Protein AF-A0A9Q0WS01-F1 (afdb_monomer_lite)

pLDDT: mean 75.44, std 17.49, range [42.41, 93.06]

InterPro domains:
  IPR057649 PUB 62/63, C-terminal [PF23112] (1-48)

Foldseek 3Di:
DQCDDPPDPPVCHPFDWDFPAADPPQWTWTQTDPPRDIDIDGPVRDDDPDPPPDPDDDDPDDPDDDDD

Sequence (68 aa):
MIKGNRRTPEKFVGKEAIITSQCLNGWYLLKIIGSGEDVRLQYRSLRKILSSEAIEDRCASHPIQNNS

Radius of gyration: 14.13 Å; chains: 1; bounding box: 19×40×38 Å

Secondary structure (DSSP, 8-state):
-B---TTS-GGGTT--EEEEEE-GGGEEEEEETTT--EEEEEGGGB-----S--------PPP-----

Organism: NCBI:txid2511006

Structure (mmCIF, N/CA/C/O backbone):
data_AF-A0A9Q0WS01-F1
#
_entry.id   AF-A0A9Q0WS01-F1
#
loop_
_atom_site.group_PDB
_atom_site.id
_atom_site.type_symbol
_atom_site.label_atom_id
_atom_site.label_alt_id
_atom_site.label_comp_id
_atom_site.label_asym_id
_atom_site.label_entity_id
_atom_site.label_seq_id
_atom_site.pdbx_PDB_ins_code
_atom_site.Cartn_x
_atom_site.Cartn_y
_atom_site.Cartn_z
_atom_site.occupancy
_atom_site.B_iso_or_equiv
_atom_site.auth_seq_id
_atom_site.auth_comp_id
_atom_site.auth_asym_id
_atom_site.auth_atom_id
_atom_site.pdbx_PDB_model_num
ATOM 1 N N . MET A 1 1 ? -5.650 3.373 -3.354 1.00 84.75 1 MET A N 1
ATOM 2 C CA . MET A 1 1 ? -6.587 2.966 -2.286 1.00 84.75 1 MET A CA 1
ATOM 3 C C . MET A 1 1 ? -6.564 1.459 -2.118 1.00 84.75 1 MET A C 1
ATOM 5 O O . MET A 1 1 ? -6.526 0.749 -3.118 1.00 84.75 1 MET A O 1
ATOM 9 N N . ILE A 1 2 ? -6.586 0.952 -0.889 1.00 88.25 2 ILE A N 1
ATOM 10 C CA . ILE A 1 2 ? -6.649 -0.492 -0.634 1.00 88.25 2 ILE A CA 1
ATOM 11 C C . ILE A 1 2 ? -8.115 -0.937 -0.727 1.00 88.25 2 ILE A C 1
ATOM 13 O O . ILE A 1 2 ? -8.935 -0.553 0.102 1.00 88.25 2 ILE A O 1
ATOM 17 N N . LYS A 1 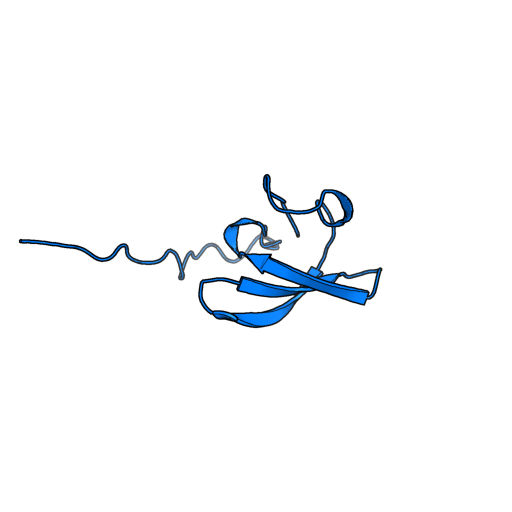3 ? -8.459 -1.722 -1.755 1.00 83.94 3 LYS A N 1
ATOM 18 C CA . LYS A 1 3 ? -9.831 -2.217 -1.979 1.00 83.94 3 LYS A CA 1
ATOM 19 C C . LYS A 1 3 ? -10.157 -3.420 -1.092 1.00 83.94 3 LYS A C 1
ATOM 21 O O . LYS A 1 3 ? -11.309 -3.618 -0.734 1.00 83.94 3 LYS A O 1
ATOM 26 N N . GLY A 1 4 ? -9.137 -4.198 -0.735 1.00 77.19 4 GLY A N 1
ATOM 27 C CA . GLY A 1 4 ? -9.291 -5.401 0.074 1.00 77.19 4 GLY A CA 1
ATOM 28 C C . GLY A 1 4 ? -9.722 -6.634 -0.717 1.00 77.19 4 GLY A C 1
ATOM 29 O O . GLY A 1 4 ? -10.206 -6.558 -1.844 1.00 77.19 4 GLY A O 1
ATOM 30 N N . ASN A 1 5 ? -9.503 -7.797 -0.111 1.00 74.88 5 ASN A N 1
ATOM 31 C CA . ASN A 1 5 ? -10.001 -9.104 -0.533 1.00 74.88 5 ASN A CA 1
ATOM 32 C C . ASN A 1 5 ? -10.137 -10.001 0.714 1.00 74.88 5 ASN A C 1
ATOM 34 O O . ASN A 1 5 ? -9.766 -9.578 1.805 1.00 74.88 5 ASN A O 1
ATOM 38 N N . ARG A 1 6 ? -10.566 -11.264 0.562 1.00 75.25 6 ARG A N 1
ATOM 39 C CA . ARG A 1 6 ? -10.674 -12.231 1.681 1.00 75.25 6 ARG A CA 1
ATOM 40 C C . ARG A 1 6 ? -9.392 -12.429 2.510 1.00 75.25 6 ARG A C 1
ATOM 42 O O . ARG A 1 6 ? -9.467 -12.972 3.602 1.00 75.25 6 ARG A O 1
ATOM 49 N N . ARG A 1 7 ? -8.221 -12.047 1.991 1.00 68.31 7 ARG A N 1
ATOM 50 C CA . ARG A 1 7 ? -6.912 -12.157 2.659 1.00 68.31 7 ARG A CA 1
ATOM 51 C C . ARG A 1 7 ? -6.381 -10.817 3.174 1.00 68.31 7 ARG A C 1
ATOM 53 O O . ARG A 1 7 ? -5.311 -10.787 3.772 1.00 68.31 7 ARG A O 1
ATOM 60 N N . THR A 1 8 ? -7.074 -9.712 2.906 1.00 77.44 8 THR A N 1
ATOM 61 C CA . THR A 1 8 ? -6.657 -8.377 3.335 1.00 77.44 8 THR A CA 1
ATOM 62 C C . THR A 1 8 ? -7.344 -8.067 4.661 1.00 77.44 8 THR A C 1
ATOM 64 O O . THR A 1 8 ? -8.570 -8.112 4.709 1.00 77.44 8 THR A O 1
ATOM 67 N N . PRO A 1 9 ? -6.593 -7.738 5.723 1.00 81.19 9 PRO A N 1
ATOM 68 C CA . PRO A 1 9 ? -7.177 -7.294 6.981 1.00 81.19 9 PRO A CA 1
ATOM 69 C C . PRO A 1 9 ? -8.078 -6.077 6.761 1.00 81.19 9 PRO A C 1
ATOM 71 O O . PRO A 1 9 ? -7.638 -5.096 6.156 1.00 81.19 9 PRO A O 1
ATOM 74 N N . GLU A 1 10 ? -9.300 -6.105 7.295 1.00 83.12 10 GLU A N 1
ATOM 75 C CA . GLU A 1 10 ? -10.261 -4.997 7.164 1.00 83.12 10 GLU A CA 1
ATOM 76 C C . GLU A 1 10 ? -9.708 -3.669 7.691 1.00 83.12 10 GLU A C 1
ATOM 78 O O . GLU A 1 10 ? -10.003 -2.620 7.130 1.00 83.12 10 GLU A O 1
ATOM 83 N N . LYS A 1 11 ? -8.794 -3.711 8.671 1.00 84.56 11 LYS A N 1
ATOM 84 C CA . LYS A 1 11 ? -8.092 -2.524 9.191 1.00 84.56 11 LYS A CA 1
ATOM 85 C C . LYS A 1 11 ? -7.357 -1.699 8.122 1.00 84.56 11 LYS A C 1
ATOM 87 O O . LYS A 1 11 ? -7.136 -0.506 8.319 1.00 84.56 11 LYS A O 1
ATOM 92 N N . PHE A 1 12 ? -6.978 -2.322 7.004 1.00 84.31 12 PHE A N 1
ATOM 93 C CA . PHE A 1 12 ? -6.309 -1.652 5.887 1.00 84.31 12 PHE A CA 1
ATOM 94 C C . PHE A 1 12 ? -7.249 -1.331 4.723 1.00 84.31 12 PHE A C 1
ATOM 96 O O . PHE A 1 12 ? -6.888 -0.543 3.852 1.00 84.31 12 PHE A O 1
ATOM 103 N N . VAL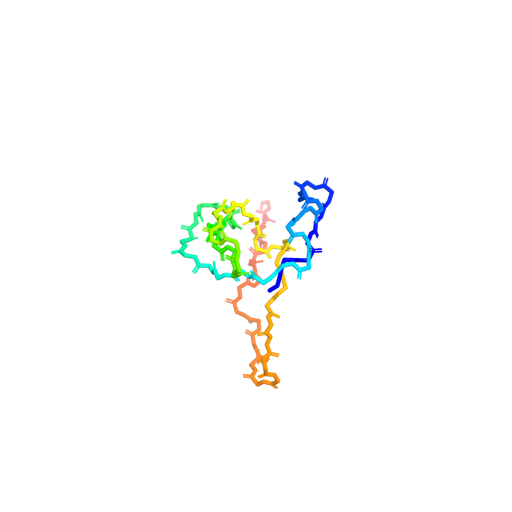 A 1 13 ? -8.438 -1.931 4.672 1.00 87.12 13 VAL A N 1
ATOM 104 C CA . VAL A 1 13 ? -9.402 -1.699 3.592 1.00 87.12 13 VAL A CA 1
ATOM 105 C C . VAL A 1 13 ? -9.947 -0.274 3.688 1.00 87.12 13 VAL A C 1
ATOM 107 O O . VAL A 1 13 ? -10.201 0.239 4.772 1.00 87.12 13 VAL A O 1
ATOM 110 N N . GLY A 1 14 ? -10.058 0.408 2.547 1.00 86.94 14 GLY A N 1
ATOM 111 C CA . GLY A 1 14 ? -10.465 1.814 2.483 1.00 86.94 14 GLY A CA 1
ATOM 112 C C . GLY A 1 14 ? -9.367 2.808 2.871 1.00 86.94 14 GLY A C 1
ATOM 113 O O . GLY A 1 14 ? -9.553 4.007 2.689 1.00 86.94 14 GLY A O 1
ATOM 114 N N . LYS A 1 15 ? -8.201 2.342 3.341 1.00 89.44 15 LYS A N 1
ATOM 115 C CA . LYS A 1 15 ? -7.061 3.218 3.620 1.00 89.44 15 LYS A CA 1
ATOM 116 C C . LYS A 1 15 ? -6.344 3.620 2.335 1.00 89.44 15 LYS A C 1
ATOM 118 O O . LYS A 1 15 ? -6.241 2.867 1.354 1.00 89.44 15 LYS A O 1
ATOM 123 N N . GLU A 1 16 ? -5.810 4.828 2.366 1.00 90.44 16 GLU A N 1
ATOM 124 C CA . GLU A 1 16 ? -4.895 5.321 1.354 1.00 90.44 16 GLU A CA 1
ATOM 125 C C . GLU A 1 16 ? -3.477 4.899 1.705 1.00 90.44 16 GLU A C 1
ATOM 127 O O . GLU A 1 16 ? -3.070 4.886 2.864 1.00 90.44 16 GLU A O 1
ATOM 132 N N . ALA A 1 17 ? -2.731 4.487 0.692 1.00 90.06 17 ALA A N 1
ATOM 133 C CA . ALA A 1 17 ? -1.386 3.987 0.867 1.00 90.06 17 ALA A CA 1
ATOM 134 C C . ALA A 1 17 ? -0.577 4.277 -0.390 1.00 90.06 17 ALA A C 1
ATOM 136 O O . ALA A 1 17 ? -1.113 4.207 -1.503 1.00 90.06 17 ALA A O 1
ATOM 137 N N . ILE A 1 18 ? 0.703 4.576 -0.200 1.00 90.19 18 ILE A N 1
ATOM 138 C CA . ILE A 1 18 ? 1.667 4.756 -1.284 1.00 90.19 18 ILE A CA 1
ATOM 139 C C . ILE A 1 18 ? 2.438 3.462 -1.496 1.00 90.19 18 ILE A C 1
ATOM 141 O O . ILE A 1 18 ? 2.789 2.787 -0.534 1.00 90.19 18 ILE A O 1
ATOM 145 N N . ILE A 1 19 ? 2.714 3.114 -2.749 1.00 90.25 19 ILE A N 1
ATOM 146 C CA . ILE A 1 19 ? 3.601 1.993 -3.061 1.00 90.25 19 ILE A CA 1
ATOM 147 C C . ILE A 1 19 ? 5.033 2.477 -2.846 1.00 90.25 19 ILE A C 1
ATOM 149 O O . ILE A 1 19 ? 5.473 3.409 -3.513 1.00 90.25 19 ILE A O 1
ATOM 153 N N . THR A 1 20 ? 5.747 1.854 -1.915 1.00 91.12 20 THR A N 1
ATOM 154 C CA . THR A 1 20 ? 7.149 2.179 -1.618 1.00 91.12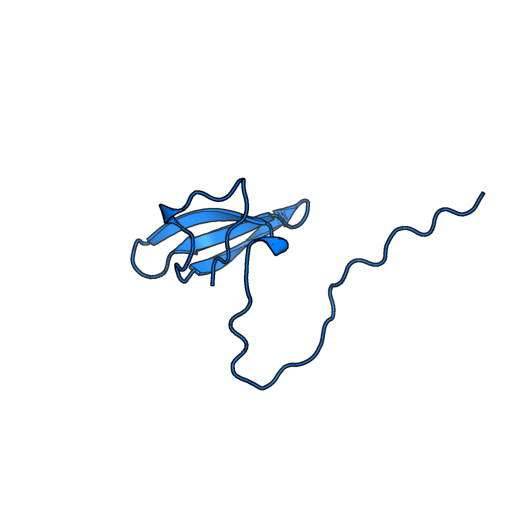 20 THR A CA 1
ATOM 155 C C . THR A 1 20 ? 8.113 1.233 -2.315 1.00 91.12 20 THR A C 1
ATOM 157 O O . THR A 1 20 ? 9.231 1.624 -2.633 1.00 91.12 20 THR A O 1
ATOM 160 N N . SER A 1 21 ? 7.698 -0.010 -2.567 1.00 92.62 21 SER A N 1
ATOM 161 C CA . SER A 1 21 ? 8.542 -0.994 -3.237 1.00 92.62 21 SER A CA 1
ATOM 162 C C . SER A 1 21 ? 7.715 -2.042 -3.976 1.00 92.62 21 SER A C 1
ATOM 164 O O . SER A 1 21 ? 6.633 -2.429 -3.530 1.00 92.62 21 SER A O 1
ATOM 166 N N . GLN A 1 22 ? 8.232 -2.524 -5.104 1.00 91.06 22 GLN A N 1
ATOM 167 C CA . GLN A 1 22 ? 7.655 -3.637 -5.852 1.00 91.06 22 GLN A CA 1
ATOM 168 C C . GLN A 1 22 ? 8.404 -4.924 -5.507 1.00 91.06 22 GLN A C 1
ATOM 170 O O . GLN A 1 22 ? 9.628 -4.987 -5.570 1.00 91.06 22 GLN A O 1
ATOM 175 N N . CYS A 1 23 ? 7.660 -5.963 -5.144 1.00 84.69 23 CYS A N 1
ATOM 176 C CA . CYS A 1 23 ? 8.179 -7.307 -4.918 1.00 84.69 23 CYS A CA 1
ATOM 177 C C . CYS A 1 23 ? 7.814 -8.235 -6.094 1.00 84.69 23 CYS A C 1
ATOM 179 O O . CYS A 1 23 ? 7.137 -7.854 -7.049 1.00 84.69 23 CYS A O 1
ATOM 181 N N . LEU A 1 24 ? 8.233 -9.498 -5.996 1.00 87.56 24 LEU A N 1
ATOM 182 C CA . LEU A 1 24 ? 7.901 -10.546 -6.962 1.00 87.56 24 LEU A CA 1
ATOM 183 C C . LEU A 1 24 ? 6.410 -10.927 -6.917 1.00 87.56 24 LEU A C 1
ATOM 185 O O . LEU A 1 24 ? 5.734 -10.757 -5.900 1.00 87.56 24 LEU A O 1
ATOM 189 N N . ASN A 1 25 ? 5.905 -11.503 -8.012 1.00 84.88 25 ASN A N 1
ATOM 190 C CA . ASN A 1 25 ? 4.547 -12.062 -8.123 1.00 84.88 25 ASN A CA 1
ATOM 191 C C . ASN A 1 25 ? 3.412 -11.055 -7.854 1.00 84.88 25 ASN A C 1
ATOM 193 O O . ASN A 1 25 ? 2.373 -11.404 -7.286 1.00 84.88 25 ASN A O 1
ATOM 197 N N . GLY A 1 26 ? 3.618 -9.790 -8.228 1.00 84.75 26 GLY A N 1
ATOM 198 C CA . GLY A 1 26 ? 2.608 -8.740 -8.087 1.00 84.75 26 GLY A CA 1
ATOM 199 C C . GLY A 1 26 ? 2.328 -8.329 -6.640 1.00 84.75 26 GLY A C 1
ATOM 200 O O . GLY A 1 26 ? 1.276 -7.742 -6.378 1.00 84.75 26 GLY A O 1
ATOM 201 N N . TRP A 1 27 ? 3.231 -8.648 -5.706 1.00 89.88 27 TRP A N 1
ATOM 202 C CA . TRP A 1 27 ? 3.236 -8.093 -4.354 1.00 89.88 27 TRP A CA 1
ATOM 203 C C . TRP A 1 27 ? 3.906 -6.725 -4.339 1.00 89.88 27 TRP A C 1
ATOM 205 O O . TRP A 1 27 ? 4.936 -6.523 -4.972 1.00 89.88 27 TRP A O 1
ATOM 215 N N . TYR A 1 28 ? 3.349 -5.806 -3.565 1.00 91.19 28 TYR A N 1
ATOM 216 C CA . TYR A 1 28 ? 3.871 -4.461 -3.3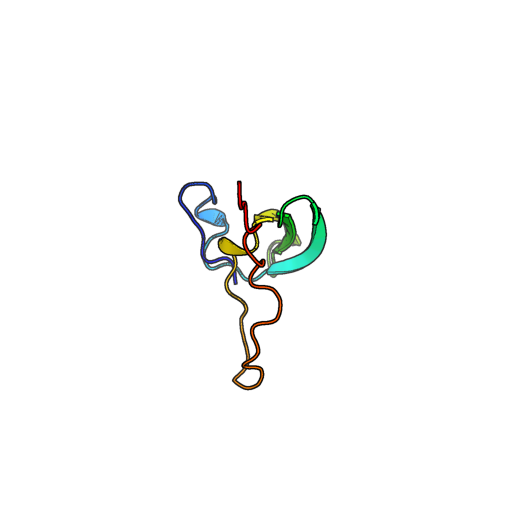82 1.00 91.19 28 TYR A CA 1
ATOM 217 C C . TYR A 1 28 ? 3.959 -4.172 -1.893 1.00 91.19 28 TYR A C 1
ATOM 219 O O . TYR A 1 28 ? 3.066 -4.553 -1.133 1.00 91.19 28 TYR A O 1
ATOM 227 N N . LEU A 1 29 ? 5.040 -3.520 -1.484 1.00 91.56 29 LEU A N 1
ATOM 228 C CA . LEU A 1 29 ? 5.134 -2.890 -0.181 1.00 91.56 29 LEU A CA 1
ATOM 229 C C . LEU A 1 29 ? 4.430 -1.542 -0.276 1.00 91.56 29 LEU A C 1
ATOM 231 O O . LEU A 1 29 ? 4.753 -0.717 -1.135 1.00 91.56 29 LEU A O 1
ATOM 235 N N . LEU A 1 30 ? 3.445 -1.349 0.585 1.00 91.06 30 LEU A N 1
ATOM 236 C CA . LEU A 1 30 ? 2.709 -0.112 0.709 1.00 91.06 30 LEU A CA 1
ATOM 237 C C . LEU A 1 30 ? 2.972 0.511 2.065 1.00 91.06 30 LEU A C 1
ATOM 239 O O . LEU A 1 30 ? 3.078 -0.199 3.057 1.00 91.06 30 LEU A O 1
ATOM 243 N N . LYS A 1 31 ? 2.997 1.838 2.106 1.00 93.06 31 LYS A N 1
ATOM 244 C CA . LYS A 1 31 ? 3.013 2.619 3.338 1.00 93.06 31 LYS A CA 1
ATOM 245 C C . LYS A 1 31 ? 1.684 3.342 3.485 1.00 93.06 31 LYS A C 1
ATOM 247 O O . LYS A 1 31 ? 1.304 4.111 2.599 1.00 93.06 31 LYS A O 1
ATOM 252 N N . ILE A 1 32 ? 0.967 3.070 4.570 1.00 91.44 32 ILE A N 1
ATOM 253 C CA . ILE A 1 32 ? -0.342 3.664 4.848 1.00 91.44 32 ILE A CA 1
ATOM 254 C C . ILE A 1 32 ? -0.178 5.164 5.107 1.00 91.44 32 ILE A C 1
ATOM 256 O O . ILE A 1 32 ? 0.573 5.579 5.994 1.00 91.44 32 ILE A O 1
ATOM 260 N N . ILE A 1 33 ? -0.912 5.979 4.353 1.00 87.75 33 ILE A N 1
ATOM 261 C CA . ILE A 1 33 ? -0.984 7.425 4.555 1.00 87.75 33 ILE A CA 1
ATOM 262 C C . ILE A 1 33 ? -1.848 7.659 5.801 1.00 87.75 33 ILE A C 1
ATOM 264 O O . ILE A 1 33 ? -2.980 7.186 5.884 1.00 87.75 33 ILE A O 1
ATOM 268 N N . GLY A 1 34 ? -1.281 8.314 6.811 1.00 86.69 34 GLY A N 1
ATOM 269 C CA . GLY A 1 34 ? -1.918 8.557 8.109 1.00 86.69 34 GLY A CA 1
ATOM 270 C C . GLY A 1 34 ? -1.266 7.774 9.245 1.00 86.69 34 GLY A C 1
ATOM 271 O O . GLY A 1 34 ? -0.785 8.385 10.188 1.00 86.69 34 GLY A O 1
ATOM 272 N N . SER A 1 35 ? -1.194 6.441 9.142 1.00 86.38 35 SER A N 1
ATOM 273 C CA . SER A 1 35 ? -0.594 5.614 10.206 1.00 86.38 35 SER A CA 1
ATOM 274 C C . SER A 1 35 ? 0.915 5.418 10.054 1.00 86.38 35 SER A C 1
ATOM 276 O O . SER A 1 35 ? 1.588 5.084 11.021 1.00 86.38 35 SER A O 1
ATOM 278 N N . GLY A 1 36 ? 1.454 5.555 8.837 1.00 89.50 36 GLY A N 1
ATOM 279 C CA . GLY A 1 36 ? 2.867 5.300 8.553 1.00 89.50 36 GLY A CA 1
ATOM 280 C C . GLY A 1 36 ? 3.279 3.824 8.568 1.00 89.50 36 GLY A C 1
ATOM 281 O O . GLY A 1 36 ? 4.420 3.543 8.210 1.00 89.50 36 GLY A O 1
ATOM 282 N N . GLU A 1 37 ? 2.370 2.909 8.922 1.00 90.12 37 GLU A N 1
ATOM 283 C CA . GLU A 1 37 ? 2.587 1.460 8.885 1.00 90.12 37 GLU A CA 1
ATOM 284 C C . GLU A 1 37 ? 2.873 0.966 7.466 1.00 90.12 37 GLU A C 1
ATOM 286 O O . GLU A 1 37 ? 2.273 1.429 6.487 1.00 90.12 37 GLU A O 1
ATOM 291 N N . ASP A 1 38 ? 3.756 -0.018 7.367 1.00 90.62 38 ASP A N 1
ATOM 292 C CA . ASP A 1 38 ? 4.016 -0.760 6.147 1.00 90.62 38 ASP A CA 1
ATOM 293 C C . ASP A 1 38 ? 3.168 -2.038 6.061 1.00 90.62 38 ASP A C 1
ATOM 295 O O . ASP A 1 38 ? 2.962 -2.774 7.024 1.00 90.62 38 ASP A O 1
ATOM 299 N N . VAL A 1 39 ? 2.633 -2.305 4.872 1.00 88.25 39 VAL A N 1
ATOM 300 C CA . VAL A 1 39 ? 1.847 -3.504 4.586 1.00 88.25 39 VAL A CA 1
ATOM 301 C C . VAL A 1 39 ? 2.189 -4.026 3.203 1.00 88.25 39 VAL A C 1
ATOM 303 O O . VAL A 1 39 ? 2.332 -3.270 2.245 1.00 88.25 39 VAL A O 1
ATOM 306 N N . ARG A 1 40 ? 2.301 -5.347 3.069 1.00 90.12 40 ARG A N 1
ATOM 307 C CA . ARG A 1 40 ? 2.503 -5.991 1.769 1.00 90.12 40 ARG A CA 1
ATOM 308 C C . ARG A 1 40 ? 1.170 -6.478 1.236 1.00 90.12 40 ARG A C 1
ATOM 310 O O . ARG A 1 40 ? 0.533 -7.316 1.867 1.00 90.12 40 ARG A O 1
ATOM 317 N N . LEU A 1 41 ? 0.757 -5.978 0.074 1.00 89.31 41 LEU A N 1
ATOM 318 C CA . LEU A 1 41 ? -0.474 -6.403 -0.598 1.00 89.31 41 LEU A CA 1
ATOM 319 C C . LEU A 1 41 ? -0.234 -6.636 -2.083 1.00 89.31 41 LEU A C 1
ATOM 321 O O . LEU A 1 41 ? 0.668 -6.064 -2.692 1.00 89.31 41 LEU A O 1
ATOM 325 N N . GLN A 1 42 ? -1.061 -7.493 -2.675 1.00 87.69 42 GLN A N 1
ATOM 326 C CA . GLN A 1 42 ? -1.035 -7.703 -4.116 1.00 87.69 42 GLN A CA 1
ATOM 327 C C . GLN A 1 42 ? -1.735 -6.570 -4.850 1.00 87.69 42 GLN A C 1
ATOM 329 O O . GLN A 1 42 ? -2.756 -6.070 -4.379 1.00 87.69 42 GLN A O 1
ATOM 334 N N . TYR A 1 43 ? -1.251 -6.248 -6.051 1.00 83.56 43 TYR A N 1
ATOM 335 C CA . TYR A 1 43 ? -1.823 -5.192 -6.891 1.00 83.56 43 TYR A CA 1
ATOM 336 C C . TYR A 1 43 ? -3.332 -5.331 -7.105 1.00 83.56 43 TYR A C 1
ATOM 338 O O . TYR A 1 43 ? -4.057 -4.351 -7.019 1.00 83.56 43 TYR A O 1
ATOM 346 N N . ARG A 1 44 ? -3.832 -6.560 -7.281 1.00 83.38 44 ARG A N 1
ATOM 347 C CA . ARG A 1 44 ? -5.273 -6.835 -7.440 1.00 83.38 44 ARG A CA 1
ATOM 348 C C . ARG A 1 44 ? -6.136 -6.476 -6.226 1.00 83.38 44 ARG A C 1
ATOM 350 O O . ARG A 1 44 ? -7.339 -6.292 -6.374 1.00 83.38 44 ARG A O 1
ATOM 357 N N . SER A 1 4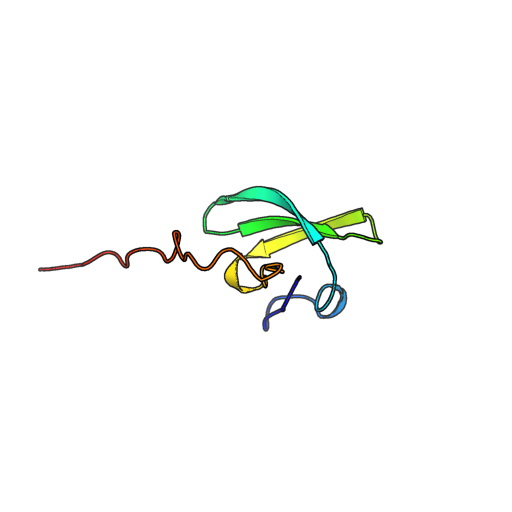5 ? -5.546 -6.394 -5.034 1.00 81.81 45 SER A N 1
ATOM 358 C CA . SER A 1 45 ? -6.227 -5.918 -3.821 1.00 81.81 45 SER A CA 1
ATOM 359 C C . SER A 1 45 ? -6.213 -4.392 -3.711 1.00 81.81 45 SER A C 1
ATOM 361 O O . SER A 1 45 ? -6.825 -3.829 -2.799 1.00 81.81 45 SER A O 1
ATOM 363 N N . LEU A 1 46 ? -5.496 -3.716 -4.608 1.00 84.06 46 LEU A N 1
ATOM 364 C CA . LEU A 1 46 ? -5.374 -2.271 -4.670 1.00 84.06 46 LEU A CA 1
ATOM 365 C C . LEU A 1 46 ? -6.281 -1.731 -5.774 1.00 84.06 46 LEU A C 1
ATOM 367 O O . LEU A 1 46 ? -6.467 -2.331 -6.829 1.00 84.06 46 LEU A O 1
ATOM 371 N N . ARG A 1 47 ? -6.829 -0.546 -5.537 1.00 83.00 47 ARG A N 1
ATOM 372 C CA . ARG A 1 47 ? -7.495 0.272 -6.542 1.00 83.00 47 ARG A CA 1
ATOM 373 C C . ARG A 1 47 ? -6.652 1.518 -6.754 1.00 83.00 47 ARG A C 1
ATOM 375 O O . ARG A 1 47 ? -6.445 2.299 -5.818 1.00 83.00 47 ARG A O 1
ATOM 382 N N . LYS A 1 48 ? -6.150 1.693 -7.974 1.00 77.69 48 LYS A N 1
ATOM 383 C CA . LYS A 1 48 ? -5.467 2.923 -8.376 1.00 77.69 48 LYS A CA 1
ATOM 384 C C . LYS A 1 48 ? -6.484 4.063 -8.291 1.00 77.69 48 LYS A C 1
ATOM 386 O O . LYS A 1 48 ? -7.582 3.948 -8.832 1.00 77.69 48 LYS A O 1
ATOM 391 N N . ILE A 1 49 ? -6.149 5.115 -7.550 1.00 71.00 49 ILE A N 1
ATOM 392 C CA . ILE A 1 49 ? -6.935 6.348 -7.556 1.00 71.00 49 ILE A CA 1
ATOM 393 C C . ILE A 1 49 ? -6.439 7.091 -8.794 1.00 71.00 49 ILE A C 1
ATOM 395 O O . ILE A 1 49 ? -5.373 7.695 -8.768 1.00 71.00 49 ILE A O 1
ATOM 399 N N . LEU A 1 50 ? -7.114 6.883 -9.922 1.00 63.09 50 LEU A N 1
ATOM 400 C CA . LEU A 1 50 ? -6.843 7.626 -11.146 1.00 63.09 50 LEU A CA 1
ATOM 401 C C . LEU A 1 50 ? -7.636 8.928 -11.056 1.00 63.09 50 LEU A C 1
ATOM 403 O O . LEU A 1 50 ? -8.866 8.895 -11.070 1.00 63.09 50 LEU A O 1
ATOM 407 N N . SER A 1 51 ? -6.946 10.061 -10.952 1.00 54.28 51 SER A N 1
ATOM 408 C CA . SER A 1 51 ? -7.548 11.367 -11.214 1.00 54.28 51 SER A CA 1
ATOM 409 C C . SER A 1 51 ? -7.808 11.460 -12.717 1.00 54.28 51 SER A C 1
ATOM 411 O O . SER A 1 51 ? -6.896 11.823 -13.435 1.00 54.28 51 SER A O 1
ATOM 413 N N . SER A 1 52 ? -8.987 11.014 -13.167 1.00 51.41 52 SER A N 1
ATOM 414 C CA . SER A 1 52 ? -9.654 11.152 -14.486 1.00 51.41 52 SER A CA 1
ATOM 415 C C . SER A 1 52 ? -8.880 11.101 -15.828 1.00 51.41 52 SER A C 1
ATOM 417 O O . SER A 1 52 ? -9.532 11.038 -16.864 1.00 51.41 52 SER A O 1
ATOM 419 N N . GLU A 1 53 ? -7.555 11.039 -15.884 1.00 50.78 53 GLU A N 1
ATOM 420 C CA . GLU A 1 53 ? -6.756 11.107 -17.113 1.00 50.78 53 GLU A CA 1
ATOM 421 C C . GLU A 1 53 ? -5.583 10.130 -17.020 1.00 50.78 53 GLU A C 1
ATOM 423 O O . GLU A 1 53 ? -4.458 10.489 -16.701 1.00 50.78 53 GLU A O 1
ATOM 428 N N . ALA A 1 54 ? -5.878 8.846 -17.216 1.00 45.06 54 ALA A N 1
ATOM 429 C CA . ALA A 1 54 ? -4.959 7.848 -17.776 1.00 45.06 54 ALA A CA 1
ATOM 430 C C . ALA A 1 54 ? -5.680 6.497 -17.804 1.00 45.06 54 ALA A C 1
ATOM 432 O O . ALA A 1 54 ? -5.379 5.558 -17.061 1.00 45.06 54 ALA A O 1
ATOM 433 N N . ILE A 1 55 ? -6.683 6.434 -18.670 1.00 57.31 55 ILE A N 1
ATOM 434 C CA . ILE A 1 55 ? -6.978 5.229 -19.436 1.00 57.31 55 ILE A CA 1
ATOM 435 C C . ILE A 1 55 ? -5.706 4.842 -20.204 1.00 57.31 55 ILE A C 1
ATOM 437 O O . ILE A 1 55 ? -5.459 5.362 -21.276 1.00 57.31 55 ILE A O 1
ATOM 441 N N . GLU A 1 56 ? -4.869 3.980 -19.633 1.00 47.25 56 GLU A N 1
ATOM 442 C CA . GLU A 1 56 ? -4.298 2.871 -20.400 1.00 47.25 56 GLU A CA 1
ATOM 443 C C . GLU A 1 56 ? -3.732 1.802 -19.462 1.00 47.25 56 GLU A C 1
ATOM 445 O O . GLU A 1 56 ? -2.720 1.940 -18.769 1.00 47.25 56 GLU A O 1
ATOM 450 N N . ASP A 1 57 ? -4.496 0.721 -19.443 1.00 48.09 57 ASP A N 1
ATOM 451 C CA . ASP A 1 57 ? -4.083 -0.642 -19.201 1.00 48.09 57 ASP A CA 1
ATOM 452 C C . ASP A 1 57 ? -2.767 -0.951 -19.938 1.00 48.09 57 ASP A C 1
ATOM 454 O O . ASP A 1 57 ? -2.739 -1.102 -21.152 1.00 48.09 57 ASP A O 1
ATOM 458 N N . ARG A 1 58 ? -1.642 -1.023 -19.218 1.00 47.78 58 ARG A N 1
ATOM 459 C CA . ARG A 1 58 ? -0.401 -1.577 -19.792 1.00 47.78 58 ARG A CA 1
ATOM 460 C C . ARG A 1 58 ? 0.321 -2.555 -18.882 1.00 47.78 58 ARG A C 1
ATOM 462 O O . ARG A 1 58 ? 1.543 -2.674 -18.909 1.00 47.78 58 ARG A O 1
ATOM 469 N N . CYS A 1 59 ? -0.437 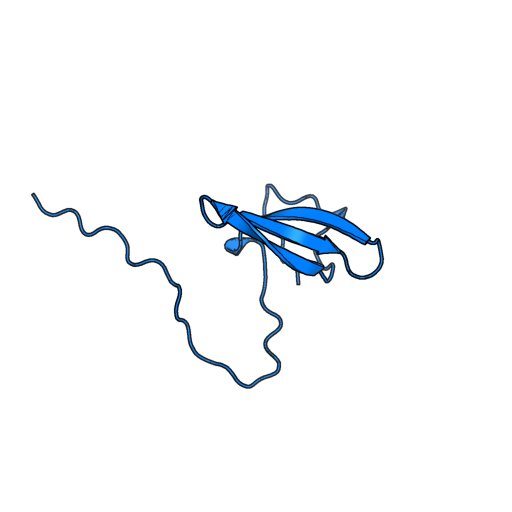-3.267 -18.053 1.00 46.00 59 CYS A N 1
ATOM 470 C CA . CYS A 1 59 ? 0.100 -4.432 -17.356 1.00 46.00 59 CYS A CA 1
ATOM 471 C C . CYS A 1 59 ? -0.990 -5.429 -16.942 1.00 46.00 59 CYS A C 1
ATOM 473 O O . CYS A 1 59 ? -0.931 -6.013 -15.860 1.00 46.00 59 CYS A O 1
ATOM 475 N N . ALA A 1 60 ? -1.998 -5.643 -17.790 1.00 45.47 60 ALA A N 1
ATOM 476 C CA . ALA A 1 60 ? -2.680 -6.925 -17.783 1.00 45.47 60 ALA A CA 1
ATOM 477 C C . ALA A 1 60 ? -1.695 -7.944 -18.369 1.00 45.47 60 ALA A C 1
ATOM 479 O O . ALA A 1 60 ? -1.294 -7.873 -19.526 1.00 45.47 60 ALA A O 1
ATOM 480 N N . SER A 1 61 ? -1.216 -8.831 -17.506 1.00 44.78 61 SER A N 1
ATOM 481 C CA . SER A 1 61 ? -0.363 -9.959 -17.845 1.00 44.78 61 SER A CA 1
ATOM 482 C C . SER A 1 61 ? -0.920 -10.688 -19.070 1.00 44.78 61 SER A C 1
ATOM 484 O O . SER A 1 61 ? -2.047 -11.176 -19.018 1.00 44.78 61 SER A O 1
ATOM 486 N N . HIS A 1 62 ? -0.142 -10.793 -20.150 1.00 42.41 62 HIS A N 1
ATOM 487 C CA . HIS A 1 62 ? -0.443 -11.766 -21.196 1.00 42.41 62 HIS A CA 1
ATOM 488 C C . HIS A 1 62 ? -0.481 -13.154 -20.533 1.00 42.41 62 HIS A C 1
ATOM 490 O O . HIS A 1 62 ? 0.512 -13.538 -19.902 1.00 42.41 62 HIS A O 1
ATOM 496 N N . PRO A 1 63 ? -1.595 -13.906 -20.596 1.00 44.88 63 PRO A N 1
ATOM 497 C CA . PRO A 1 63 ? -1.576 -15.296 -20.186 1.00 44.88 63 PRO A CA 1
ATOM 498 C C . PRO A 1 63 ? -0.650 -16.060 -21.135 1.00 44.88 63 PRO A C 1
ATOM 500 O O . PRO A 1 63 ? -0.714 -15.907 -22.353 1.00 44.88 63 PRO A O 1
ATOM 503 N N . ILE A 1 64 ? 0.236 -16.855 -20.541 1.00 48.19 64 ILE A N 1
ATOM 504 C CA . ILE A 1 64 ? 1.122 -17.808 -21.207 1.00 48.19 64 ILE A CA 1
ATOM 505 C C . ILE A 1 64 ? 0.265 -18.669 -22.140 1.00 48.19 64 ILE A C 1
ATOM 507 O O . ILE A 1 64 ? -0.571 -19.447 -21.681 1.00 48.19 64 ILE A O 1
ATOM 511 N N . GLN A 1 65 ? 0.442 -18.495 -23.449 1.00 53.12 65 GLN A N 1
ATOM 512 C CA . GLN A 1 65 ? -0.252 -19.283 -24.454 1.00 53.12 65 GLN A CA 1
ATOM 513 C C . GLN A 1 65 ? 0.470 -20.629 -24.571 1.00 53.12 65 GLN A C 1
ATOM 515 O O . GLN A 1 65 ? 1.489 -20.755 -25.244 1.00 53.12 65 GLN A O 1
ATOM 520 N N . ASN A 1 66 ? -0.035 -21.621 -23.841 1.00 43.72 66 ASN A N 1
ATOM 521 C CA . ASN A 1 66 ? 0.304 -23.023 -24.036 1.00 43.72 66 ASN A CA 1
ATOM 522 C C . ASN A 1 66 ? -0.303 -23.472 -25.370 1.00 43.72 66 ASN A C 1
ATOM 524 O O . ASN A 1 66 ? -1.521 -23.389 -25.531 1.00 43.72 66 ASN A O 1
ATOM 528 N N . ASN A 1 67 ? 0.512 -23.960 -26.302 1.00 43.41 67 ASN A N 1
ATOM 529 C CA . ASN A 1 67 ? 0.014 -24.818 -27.370 1.00 43.41 67 ASN A CA 1
ATOM 530 C C . ASN A 1 67 ? 0.929 -26.035 -27.519 1.00 43.41 67 ASN A C 1
ATOM 532 O O . ASN A 1 67 ? 2.145 -25.910 -27.381 1.00 43.41 67 ASN A O 1
ATOM 536 N N . SER A 1 68 ? 0.266 -27.175 -27.702 1.00 49.47 68 SER A N 1
ATOM 537 C CA . SER A 1 68 ? 0.764 -28.552 -27.769 1.00 49.47 68 SER A CA 1
ATOM 538 C C . SER A 1 68 ? 1.790 -28.826 -28.860 1.00 49.47 68 SER A C 1
ATOM 540 O O . SER A 1 68 ? 1.793 -28.092 -29.872 1.00 49.47 68 SER A O 1
#